Protein AF-A0A433KR87-F1 (afdb_monomer_lite)

Sequence (68 aa):
MLKASWETPQQLKADIGTASILKGGRVVFNIGGNKYRVILSIRYEQQIAWVRFVGTHAQYDKVDAETI

InterPro domains:
  IPR018669 Toxin-antitoxin system, mRNA interferase HigB [PF09907] (3-62)

Organism: NCBI:txid447567

Secondary structure (DSSP, 8-state):
------SSHHHHHHHSTTPEE-GGGEEEEEETTTTEEEEEEEETTTTEEEEEEEEEHHHHTTS-TTT-

pLDDT: mean 95.14, std 6.86, range [50.06, 98.44]

Foldseek 3Di:
DDDDQDLDPVSVCVVVVQWDADPQQWIWDQDDPNQKIWIWRADRVVRDIDTPDIDGPVVVVVDDSVPD

Structure (mmCIF, N/CA/C/O backbone):
data_AF-A0A433KR87-F1
#
_entry.id   AF-A0A433KR87-F1
#
loop_
_atom_site.group_PDB
_atom_site.id
_atom_site.type_symbol
_atom_site.label_atom_id
_atom_site.label_alt_id
_atom_site.label_comp_id
_atom_site.label_asym_id
_atom_site.label_entity_id
_atom_site.label_seq_id
_atom_site.pdbx_PDB_ins_code
_atom_site.Cartn_x
_atom_site.Cartn_y
_atom_site.Cartn_z
_atom_site.occupancy
_atom_site.B_iso_or_equiv
_atom_site.auth_seq_id
_atom_site.auth_comp_id
_atom_site.auth_asym_id
_atom_site.auth_atom_id
_atom_site.pdbx_PDB_model_num
ATOM 1 N N . MET A 1 1 ? 13.151 -9.479 13.820 1.00 50.06 1 MET A N 1
ATOM 2 C CA . MET A 1 1 ? 12.123 -9.198 12.796 1.00 50.06 1 MET A CA 1
ATOM 3 C C . MET A 1 1 ? 11.384 -7.954 13.255 1.00 50.06 1 MET A C 1
ATOM 5 O O . MET A 1 1 ? 10.851 -7.981 14.358 1.00 50.06 1 MET A O 1
ATOM 9 N N . LEU A 1 2 ? 11.448 -6.853 12.505 1.00 71.25 2 LEU A N 1
ATOM 10 C CA . LEU A 1 2 ? 10.665 -5.659 12.833 1.00 71.25 2 LEU A CA 1
ATOM 11 C C . LEU A 1 2 ? 9.187 -5.990 12.607 1.00 71.25 2 LEU A C 1
ATOM 13 O O . LEU A 1 2 ? 8.830 -6.525 11.559 1.00 71.25 2 LEU A O 1
ATOM 17 N N . LYS A 1 3 ? 8.360 -5.741 13.620 1.00 80.81 3 LYS A N 1
ATOM 18 C CA . LYS A 1 3 ? 6.904 -5.852 13.539 1.00 80.81 3 LYS A CA 1
ATOM 19 C C . LYS A 1 3 ? 6.351 -4.435 13.464 1.00 80.81 3 LYS A C 1
ATOM 21 O O . LYS A 1 3 ? 6.720 -3.612 14.295 1.00 80.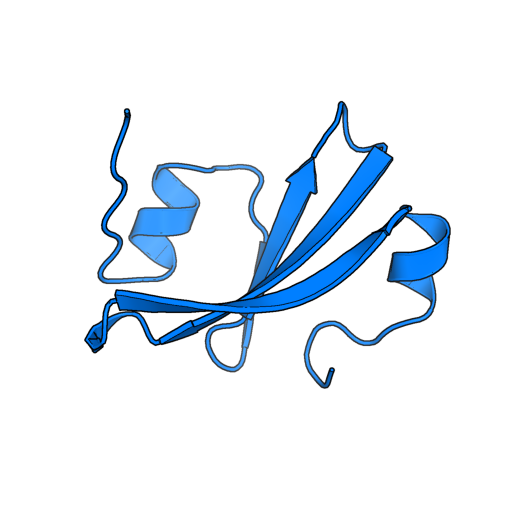81 3 LYS A O 1
ATOM 26 N N . ALA A 1 4 ? 5.490 -4.177 12.490 1.00 86.62 4 ALA A N 1
ATOM 27 C CA . ALA A 1 4 ? 4.707 -2.952 12.419 1.00 86.62 4 ALA A CA 1
ATOM 28 C C . ALA A 1 4 ? 3.264 -3.272 12.817 1.00 86.62 4 ALA A C 1
ATOM 30 O O . ALA A 1 4 ? 2.748 -4.336 12.474 1.00 86.62 4 ALA A O 1
ATOM 31 N N . SER A 1 5 ? 2.641 -2.358 13.550 1.00 92.50 5 SER A N 1
ATOM 32 C CA . SER A 1 5 ? 1.222 -2.384 13.892 1.00 92.50 5 SER A CA 1
ATOM 33 C C . SER A 1 5 ? 0.712 -0.978 13.646 1.00 92.50 5 SER A C 1
ATOM 35 O O . SER A 1 5 ? 1.162 -0.041 14.304 1.00 92.50 5 SER A O 1
ATOM 37 N N . TRP A 1 6 ? -0.171 -0.823 12.666 1.00 95.81 6 TRP A N 1
ATOM 38 C CA . TRP A 1 6 ? -0.783 0.464 12.353 1.00 95.81 6 TRP A CA 1
ATOM 39 C C . TRP A 1 6 ? -2.267 0.357 12.655 1.00 95.81 6 TRP A C 1
ATOM 41 O O . TRP A 1 6 ? -2.943 -0.507 12.105 1.00 95.81 6 TRP A O 1
ATOM 51 N N . GLU A 1 7 ? -2.784 1.225 13.510 1.00 96.31 7 GLU A N 1
ATOM 52 C CA . GLU A 1 7 ? -4.212 1.303 13.833 1.00 96.31 7 GLU A CA 1
ATOM 53 C C . GLU A 1 7 ? -4.969 2.169 12.826 1.00 96.31 7 GLU A C 1
ATOM 55 O O . GLU A 1 7 ? -6.182 2.043 12.671 1.00 96.31 7 GLU A O 1
ATOM 60 N N . THR A 1 8 ? -4.255 3.044 12.109 1.00 97.00 8 THR A N 1
ATOM 61 C CA . THR A 1 8 ? -4.846 3.942 11.118 1.00 97.00 8 THR A CA 1
ATOM 62 C C . THR A 1 8 ? -3.993 4.048 9.850 1.00 97.00 8 THR A C 1
ATOM 64 O O . THR A 1 8 ? -2.766 3.883 9.896 1.00 97.00 8 THR A O 1
ATOM 67 N N . PRO A 1 9 ? -4.601 4.390 8.698 1.00 97.25 9 PRO A N 1
ATOM 68 C CA . PRO A 1 9 ? -3.851 4.692 7.482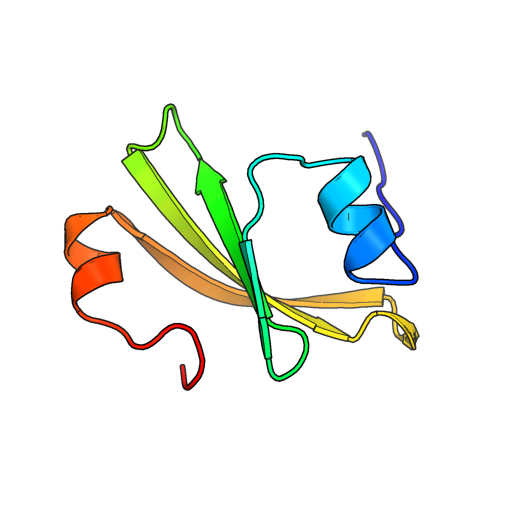 1.00 97.25 9 PRO A CA 1
ATOM 69 C C . PRO A 1 9 ? -2.835 5.829 7.655 1.00 97.25 9 PRO A C 1
ATOM 71 O O . PRO A 1 9 ? -1.791 5.830 7.007 1.00 97.25 9 PRO A O 1
ATOM 74 N N . GLN A 1 10 ? -3.121 6.791 8.537 1.00 97.56 10 GLN A N 1
ATOM 75 C CA . GLN A 1 10 ? -2.245 7.923 8.831 1.00 97.56 10 GLN A CA 1
ATOM 76 C C . GLN A 1 10 ? -0.970 7.475 9.548 1.00 97.56 10 GLN A C 1
ATOM 78 O O . GLN A 1 10 ? 0.106 7.949 9.196 1.00 97.56 10 GLN A O 1
ATOM 83 N N . GLN A 1 11 ? -1.068 6.537 10.498 1.00 97.44 11 GLN A N 1
ATOM 84 C CA . GLN A 1 11 ? 0.109 5.950 11.149 1.00 97.44 11 GLN A CA 1
ATOM 85 C C . GLN A 1 11 ? 0.986 5.206 10.137 1.00 97.44 11 GLN A C 1
ATOM 87 O O . GLN A 1 11 ? 2.197 5.410 10.110 1.00 97.44 11 GLN A O 1
ATOM 92 N N . LEU A 1 12 ? 0.371 4.416 9.249 1.00 97.12 12 LEU A N 1
ATOM 93 C CA . LEU A 1 12 ? 1.091 3.744 8.165 1.00 97.12 12 LEU A CA 1
ATOM 94 C C . LEU A 1 12 ? 1.810 4.752 7.269 1.00 97.12 12 LEU A C 1
ATOM 96 O O . LEU A 1 12 ? 2.987 4.581 6.972 1.00 97.12 12 LEU A O 1
ATOM 100 N N . LYS A 1 13 ? 1.125 5.820 6.851 1.00 97.12 13 LYS A N 1
ATOM 101 C CA . LYS A 1 13 ? 1.707 6.868 6.005 1.00 97.12 13 LYS A CA 1
ATOM 102 C C . LYS A 1 13 ? 2.830 7.637 6.706 1.00 97.12 13 LYS A C 1
ATOM 104 O O . LYS A 1 13 ? 3.762 8.063 6.031 1.00 97.12 13 LYS A O 1
ATOM 109 N N . ALA A 1 14 ? 2.742 7.827 8.021 1.00 97.25 14 ALA A N 1
ATOM 110 C CA . ALA A 1 14 ? 3.789 8.472 8.808 1.00 97.25 14 ALA A CA 1
ATOM 111 C C . ALA A 1 14 ? 5.064 7.61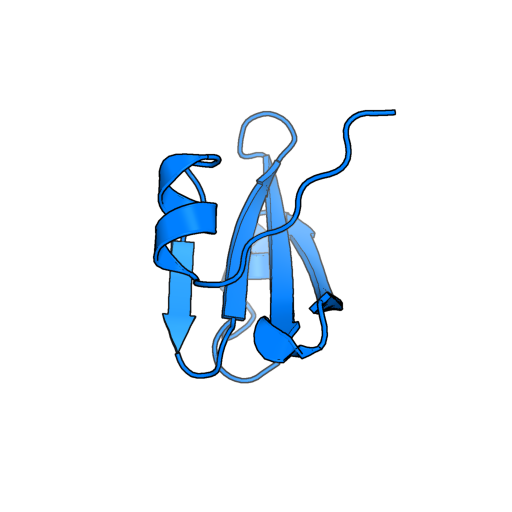5 8.874 1.00 97.25 14 ALA 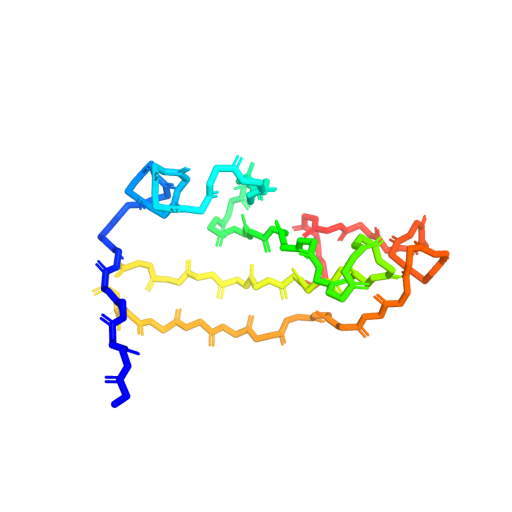A C 1
ATOM 113 O O . ALA A 1 14 ? 6.162 8.151 8.757 1.00 97.25 14 ALA A O 1
ATOM 114 N N . ASP A 1 15 ? 4.911 6.297 9.007 1.00 95.69 15 ASP A N 1
ATOM 115 C CA . ASP A 1 15 ? 6.020 5.337 9.045 1.00 95.69 15 ASP A CA 1
ATOM 116 C C . ASP A 1 15 ? 6.613 5.092 7.643 1.00 95.69 15 ASP A C 1
ATOM 118 O O . ASP A 1 15 ? 7.823 5.126 7.423 1.00 95.69 15 ASP A O 1
ATOM 122 N N . ILE A 1 16 ? 5.744 4.935 6.641 1.00 94.94 16 ILE A N 1
ATOM 123 C CA . ILE A 1 16 ? 6.106 4.704 5.241 1.00 94.94 16 ILE A CA 1
ATOM 124 C C . ILE A 1 16 ? 5.608 5.879 4.397 1.00 94.94 16 ILE A C 1
ATOM 126 O O . ILE A 1 16 ? 4.589 5.810 3.704 1.00 94.94 16 ILE A O 1
ATOM 130 N N . GLY A 1 17 ? 6.381 6.967 4.406 1.00 96.00 17 GLY A N 1
ATOM 131 C CA . GLY A 1 17 ? 6.052 8.218 3.708 1.00 96.00 17 GLY A CA 1
ATOM 132 C C . GLY A 1 17 ? 5.794 8.073 2.203 1.00 96.00 17 GLY A C 1
ATOM 133 O O . GLY A 1 17 ? 5.076 8.883 1.616 1.00 96.00 17 GLY A O 1
ATOM 134 N N . THR A 1 18 ? 6.312 7.023 1.563 1.00 96.00 18 THR A N 1
ATOM 135 C CA . THR A 1 18 ? 6.106 6.742 0.132 1.00 96.00 18 THR A CA 1
ATOM 136 C C . THR A 1 18 ? 4.840 5.939 -0.171 1.00 96.00 18 THR A C 1
ATOM 138 O O . THR A 1 18 ? 4.496 5.801 -1.343 1.00 96.00 18 THR A O 1
ATOM 141 N N . ALA A 1 19 ? 4.131 5.430 0.842 1.00 97.38 19 ALA A N 1
ATOM 142 C CA . ALA A 1 19 ? 2.901 4.669 0.651 1.00 97.38 19 ALA A CA 1
ATOM 143 C C . ALA A 1 19 ? 1.760 5.574 0.170 1.00 97.38 19 ALA A C 1
ATOM 145 O O . ALA A 1 19 ? 1.569 6.667 0.700 1.00 97.38 19 ALA A O 1
ATOM 146 N N . SER A 1 20 ? 0.965 5.136 -0.799 1.00 97.69 20 SER A N 1
ATOM 147 C CA . SER A 1 20 ? -0.238 5.866 -1.216 1.00 97.69 20 SER A CA 1
ATOM 148 C C . SER A 1 20 ? -1.458 5.247 -0.552 1.00 97.69 20 SER A C 1
ATOM 150 O O . SER A 1 20 ? -1.756 4.078 -0.790 1.00 97.69 20 SER A O 1
ATOM 152 N N . ILE A 1 21 ? -2.152 6.023 0.281 1.00 97.81 21 ILE A N 1
ATOM 153 C CA . ILE A 1 21 ? -3.406 5.605 0.916 1.00 97.81 21 ILE A CA 1
ATOM 154 C C . ILE A 1 21 ? -4.555 5.862 -0.056 1.00 97.81 21 ILE A C 1
ATOM 156 O O . ILE A 1 21 ? -4.695 6.972 -0.567 1.00 97.81 21 ILE A O 1
ATOM 160 N N . LEU A 1 22 ? -5.372 4.842 -0.287 1.00 97.25 22 LEU A N 1
ATOM 161 C CA . LEU A 1 22 ? -6.552 4.882 -1.144 1.00 97.25 22 LEU A CA 1
ATOM 162 C C . LEU A 1 22 ? -7.822 4.623 -0.320 1.00 97.25 22 LEU A C 1
ATOM 164 O O . LEU A 1 22 ? -7.776 4.313 0.876 1.00 97.25 22 LEU A O 1
ATOM 168 N N . LYS A 1 23 ? -8.984 4.735 -0.967 1.00 94.56 23 LYS A N 1
ATOM 169 C CA . LYS A 1 23 ? -10.276 4.418 -0.345 1.00 94.56 23 LYS A CA 1
ATOM 170 C C . LYS A 1 23 ? -10.379 2.932 0.021 1.00 94.56 23 LYS A C 1
ATOM 172 O O . LYS A 1 23 ? -9.652 2.083 -0.492 1.00 94.56 23 LYS A O 1
ATOM 177 N N . GLY A 1 24 ? -11.301 2.609 0.930 1.00 93.00 24 GLY A N 1
ATOM 178 C CA . GLY A 1 24 ? -11.605 1.220 1.298 1.00 93.00 24 GLY A CA 1
ATOM 179 C C . GLY A 1 24 ? -10.468 0.483 2.019 1.00 93.00 24 GLY A C 1
ATOM 180 O O . GLY A 1 24 ? -10.391 -0.741 1.938 1.00 93.00 24 GLY A O 1
ATOM 181 N N . GLY A 1 25 ? -9.567 1.213 2.689 1.00 95.06 25 GLY A N 1
ATOM 182 C CA . GLY A 1 25 ? -8.431 0.626 3.411 1.00 95.06 25 GLY A CA 1
ATOM 183 C C . GLY A 1 25 ? -7.335 0.081 2.494 1.00 95.06 25 GLY A C 1
ATOM 184 O O . GLY A 1 25 ? -6.568 -0.791 2.898 1.00 95.06 25 GLY A O 1
ATOM 185 N N . ARG A 1 26 ? -7.271 0.542 1.242 1.00 97.69 26 ARG A N 1
ATOM 186 C CA . ARG A 1 26 ? -6.257 0.109 0.279 1.00 97.69 26 ARG A CA 1
ATOM 187 C C . ARG A 1 26 ? -5.004 0.965 0.364 1.00 97.69 26 ARG A C 1
ATOM 189 O O . ARG A 1 26 ? -5.075 2.169 0.602 1.00 97.69 26 ARG A O 1
ATOM 196 N N . VAL A 1 27 ? -3.856 0.338 0.140 1.00 98.19 27 VAL A N 1
ATOM 197 C CA . VAL A 1 27 ? -2.549 0.996 0.192 1.00 98.19 27 VAL A CA 1
ATOM 198 C C . VAL A 1 27 ? -1.660 0.487 -0.929 1.00 98.19 27 VAL A C 1
ATOM 200 O O . VAL A 1 27 ? -1.565 -0.719 -1.149 1.00 98.19 27 VAL A O 1
ATOM 203 N N . VAL A 1 28 ? -0.986 1.409 -1.612 1.00 98.25 28 VAL A N 1
ATOM 204 C CA . VAL A 1 28 ? 0.007 1.105 -2.646 1.00 98.25 28 VAL A CA 1
ATOM 205 C C . VAL A 1 28 ? 1.406 1.372 -2.106 1.00 98.25 28 VAL A C 1
ATOM 207 O O . VAL A 1 28 ? 1.697 2.478 -1.651 1.00 98.25 28 VAL A O 1
ATOM 210 N N . PHE A 1 29 ? 2.288 0.381 -2.207 1.00 98.06 29 PHE A N 1
ATOM 211 C CA . PHE A 1 29 ? 3.706 0.513 -1.879 1.00 98.06 29 PHE A CA 1
ATOM 212 C C . PHE A 1 29 ? 4.576 0.489 -3.130 1.00 98.06 29 PHE A C 1
ATOM 214 O O . PHE A 1 29 ? 4.393 -0.355 -4.008 1.00 98.06 29 PHE A O 1
ATOM 221 N N . ASN A 1 30 ? 5.580 1.364 -3.160 1.00 96.88 30 ASN A N 1
ATOM 222 C CA . ASN A 1 30 ? 6.626 1.369 -4.178 1.00 96.88 30 ASN A CA 1
ATOM 223 C C . ASN A 1 30 ? 7.820 0.563 -3.657 1.00 96.88 30 ASN A C 1
ATOM 225 O O . ASN A 1 30 ? 8.428 0.958 -2.663 1.00 96.88 30 ASN A O 1
ATOM 229 N N . ILE A 1 31 ? 8.184 -0.541 -4.317 1.00 94.94 31 ILE A N 1
ATOM 230 C CA . ILE A 1 31 ? 9.276 -1.418 -3.852 1.00 94.94 31 ILE A CA 1
ATOM 231 C C . ILE A 1 31 ? 10.338 -1.654 -4.931 1.00 94.94 31 ILE A C 1
ATOM 233 O O . ILE A 1 31 ? 10.097 -1.475 -6.128 1.00 94.94 31 ILE A O 1
ATOM 237 N N . GLY A 1 32 ? 11.539 -2.047 -4.493 1.00 94.69 32 GLY A N 1
ATOM 238 C CA . GLY A 1 32 ? 12.654 -2.381 -5.383 1.00 94.69 32 GLY A CA 1
ATOM 239 C C . GLY A 1 32 ? 13.179 -1.191 -6.192 1.00 94.69 32 GLY A C 1
ATOM 240 O O . GLY A 1 32 ? 13.426 -1.333 -7.386 1.00 94.69 32 GLY A O 1
ATOM 241 N N . GLY A 1 33 ? 13.300 -0.008 -5.577 1.00 94.00 33 GLY A N 1
ATOM 242 C CA . GLY A 1 33 ? 13.723 1.210 -6.279 1.00 94.00 33 GLY A CA 1
ATOM 243 C C . GLY A 1 33 ? 12.666 1.710 -7.265 1.00 94.00 33 GLY A C 1
ATOM 244 O O . GLY A 1 33 ? 12.985 2.040 -8.400 1.00 94.00 33 GLY A O 1
ATOM 245 N N . ASN A 1 34 ? 11.398 1.712 -6.837 1.00 95.00 34 ASN A N 1
ATOM 246 C CA . ASN A 1 34 ? 10.233 2.143 -7.618 1.00 95.00 34 ASN A CA 1
ATOM 247 C C . ASN A 1 34 ? 9.859 1.246 -8.821 1.00 95.00 34 ASN A C 1
ATOM 249 O O . ASN A 1 34 ? 8.947 1.594 -9.567 1.00 95.00 34 ASN A O 1
ATOM 253 N N . LYS A 1 35 ? 10.506 0.084 -8.992 1.00 97.06 35 LYS A N 1
ATOM 254 C CA . LYS A 1 35 ? 10.271 -0.844 -10.117 1.00 97.06 35 LYS A CA 1
ATOM 255 C C . LYS A 1 35 ? 8.930 -1.577 -10.039 1.00 97.06 35 LYS A C 1
ATOM 257 O O . LYS A 1 35 ? 8.369 -1.937 -11.074 1.00 97.06 35 LYS A O 1
ATOM 262 N N . TYR A 1 36 ? 8.424 -1.787 -8.826 1.00 97.81 36 TYR A N 1
ATOM 263 C CA . TYR A 1 36 ? 7.206 -2.552 -8.579 1.00 97.81 36 TYR A CA 1
ATOM 264 C C . TYR A 1 36 ? 6.203 -1.781 -7.721 1.00 97.81 36 TYR A C 1
ATOM 266 O O . TYR A 1 36 ? 6.548 -0.820 -7.019 1.00 97.81 36 TYR A O 1
ATOM 274 N N . ARG A 1 37 ? 4.955 -2.245 -7.774 1.00 98.00 37 ARG A N 1
ATOM 275 C CA . ARG A 1 37 ? 3.844 -1.829 -6.925 1.00 98.00 37 ARG A CA 1
ATOM 276 C C . ARG A 1 37 ? 3.274 -3.040 -6.211 1.00 98.00 37 ARG A C 1
ATOM 278 O O . ARG A 1 37 ? 3.095 -4.096 -6.818 1.00 98.00 37 ARG A O 1
ATOM 285 N N . VAL A 1 38 ? 2.973 -2.861 -4.933 1.00 98.38 38 VAL A N 1
ATOM 286 C CA . VAL A 1 38 ? 2.195 -3.819 -4.148 1.00 98.38 38 VAL A CA 1
ATOM 287 C C . VAL A 1 38 ? 0.936 -3.118 -3.681 1.00 98.38 38 VAL A C 1
ATOM 289 O O . VAL A 1 38 ? 1.037 -2.076 -3.037 1.00 98.38 38 VAL A O 1
ATOM 292 N N . ILE A 1 39 ? -0.227 -3.683 -4.004 1.00 98.44 39 ILE A N 1
ATOM 293 C CA . ILE A 1 39 ? -1.509 -3.209 -3.477 1.00 98.44 39 ILE A CA 1
ATOM 294 C C . ILE A 1 39 ? -1.900 -4.127 -2.329 1.00 98.44 39 ILE A C 1
ATOM 296 O O . ILE A 1 39 ? -2.063 -5.336 -2.521 1.00 98.44 39 ILE A O 1
ATOM 300 N N . LEU A 1 40 ? -2.073 -3.546 -1.146 1.00 98.06 40 LEU A N 1
ATOM 301 C CA . LEU A 1 40 ? -2.679 -4.213 -0.004 1.00 98.06 40 LEU A CA 1
ATOM 302 C C . LEU A 1 40 ? -4.088 -3.676 0.221 1.00 98.06 40 LEU A C 1
ATOM 304 O O . LEU A 1 40 ? -4.332 -2.482 0.073 1.00 98.06 40 LEU A O 1
ATOM 308 N N . SER A 1 41 ? -4.996 -4.549 0.638 1.00 97.88 41 SER A N 1
ATOM 309 C CA . SER A 1 41 ? -6.211 -4.158 1.353 1.00 97.88 41 SER A CA 1
ATOM 310 C C . SER A 1 41 ? -5.974 -4.454 2.827 1.00 97.88 41 SER A C 1
ATOM 312 O O . SER A 1 41 ? -5.647 -5.588 3.171 1.00 97.88 41 SER A O 1
ATOM 314 N N . ILE A 1 42 ? -6.075 -3.441 3.682 1.00 97.31 42 ILE A N 1
ATOM 315 C CA . ILE A 1 42 ? -5.779 -3.538 5.109 1.00 97.31 42 ILE A CA 1
ATOM 316 C C . ILE A 1 42 ? -7.056 -3.276 5.896 1.00 97.31 42 ILE A C 1
ATOM 318 O O . ILE A 1 42 ? -7.723 -2.254 5.735 1.00 97.31 42 ILE A O 1
ATOM 322 N N . ARG A 1 43 ? -7.370 -4.209 6.789 1.00 97.00 43 ARG A N 1
ATOM 323 C CA . ARG A 1 43 ? -8.344 -4.019 7.856 1.00 97.00 43 ARG A CA 1
ATOM 324 C C . ARG A 1 43 ? -7.585 -3.694 9.136 1.00 97.00 43 ARG A C 1
ATOM 326 O O . ARG A 1 43 ? -7.095 -4.597 9.810 1.00 97.00 43 ARG A O 1
ATOM 333 N N . TYR A 1 44 ? -7.448 -2.397 9.410 1.00 95.81 44 TYR A N 1
ATOM 334 C CA . TYR A 1 44 ? -6.592 -1.885 10.481 1.00 95.81 44 TYR A CA 1
ATOM 335 C C . TYR A 1 44 ? -7.041 -2.370 11.865 1.00 95.81 44 TYR A C 1
ATOM 337 O O . TYR A 1 44 ? -6.222 -2.878 12.611 1.00 95.81 44 TYR A O 1
ATOM 345 N N . GLU A 1 45 ? -8.331 -2.345 12.194 1.00 95.56 45 GLU A N 1
ATOM 346 C CA . GLU A 1 45 ? -8.810 -2.833 13.503 1.00 95.56 45 GLU A CA 1
ATOM 347 C C . GLU A 1 45 ? -8.450 -4.304 13.758 1.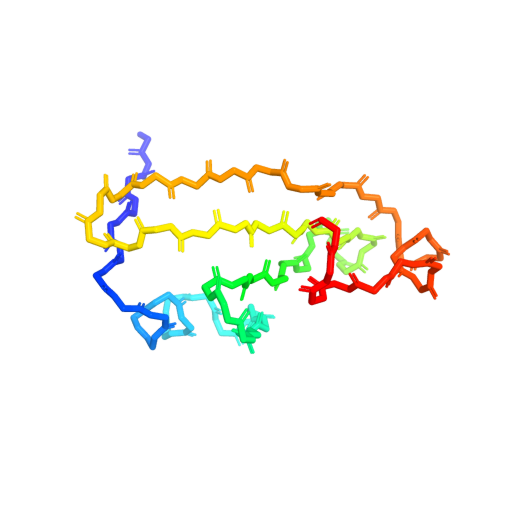00 95.56 45 GLU A C 1
ATOM 349 O O . GLU A 1 45 ? -8.042 -4.674 14.854 1.00 95.56 45 GLU A O 1
ATOM 354 N N . GLN A 1 46 ? -8.562 -5.150 12.731 1.00 96.12 46 GLN A N 1
ATOM 355 C CA . GLN A 1 46 ? -8.259 -6.578 12.824 1.00 96.12 46 GLN A CA 1
ATOM 356 C C . GLN A 1 46 ? -6.765 -6.890 12.638 1.00 96.12 46 GLN A C 1
ATOM 358 O O . GLN A 1 46 ? -6.372 -8.040 12.809 1.00 96.12 46 GLN A O 1
ATOM 363 N N . GLN A 1 47 ? -5.942 -5.900 12.269 1.00 95.31 47 GLN A N 1
ATOM 364 C CA . GLN A 1 47 ? -4.525 -6.068 11.919 1.00 95.31 47 GLN A CA 1
ATOM 365 C C . GLN A 1 47 ? -4.289 -7.143 10.836 1.00 95.31 47 GLN A C 1
ATOM 367 O O . GLN A 1 47 ? -3.316 -7.896 10.883 1.00 95.31 47 GLN A O 1
ATOM 372 N N . ILE A 1 48 ? -5.176 -7.219 9.833 1.00 95.50 48 ILE A N 1
ATOM 373 C CA . ILE A 1 48 ? -5.044 -8.150 8.699 1.00 95.50 48 ILE A CA 1
ATOM 374 C C . ILE A 1 48 ? -4.826 -7.366 7.407 1.00 95.50 48 ILE A C 1
ATOM 376 O O . ILE A 1 48 ? -5.565 -6.428 7.100 1.00 95.50 48 ILE A O 1
ATOM 380 N N . ALA A 1 49 ? -3.838 -7.794 6.622 1.00 96.31 49 ALA A N 1
ATOM 381 C CA . ALA A 1 49 ? -3.573 -7.280 5.287 1.00 96.31 49 ALA A CA 1
ATOM 382 C C . ALA A 1 49 ? -3.665 -8.402 4.248 1.00 96.31 49 ALA A C 1
ATOM 384 O O . ALA A 1 49 ? -3.087 -9.474 4.417 1.00 96.31 49 ALA A O 1
ATOM 385 N N . TRP A 1 50 ? -4.353 -8.128 3.143 1.00 97.75 50 TRP A N 1
ATOM 386 C CA . TRP A 1 50 ? -4.418 -9.007 1.980 1.00 97.75 50 TRP A CA 1
ATOM 387 C C . TRP A 1 50 ? -3.648 -8.388 0.829 1.00 97.75 50 TRP A C 1
ATOM 389 O O . TRP A 1 50 ? -3.907 -7.244 0.450 1.00 97.75 50 TRP A O 1
ATOM 399 N N . VAL A 1 51 ? -2.747 -9.165 0.233 1.00 97.69 51 VAL A N 1
ATOM 400 C CA . VAL A 1 51 ? -2.094 -8.787 -1.019 1.00 97.69 51 VAL A CA 1
ATOM 401 C C . VAL A 1 51 ? -3.108 -8.929 -2.146 1.00 97.69 51 VAL A C 1
ATOM 403 O O . VAL A 1 51 ? -3.593 -10.025 -2.411 1.00 97.69 51 VAL A O 1
ATOM 406 N N . ARG A 1 52 ? -3.441 -7.815 -2.795 1.00 98.06 52 ARG A N 1
ATOM 407 C CA . ARG A 1 52 ? -4.332 -7.787 -3.963 1.00 98.06 52 ARG A CA 1
ATOM 408 C C . ARG A 1 52 ? -3.569 -7.825 -5.274 1.00 98.06 52 ARG A C 1
ATOM 410 O O . ARG A 1 52 ? -4.062 -8.352 -6.263 1.00 98.06 52 ARG A O 1
ATOM 417 N N . PHE A 1 53 ? -2.356 -7.281 -5.274 1.00 98.31 53 PHE A N 1
ATOM 418 C CA . PHE A 1 53 ? -1.527 -7.190 -6.465 1.00 98.31 53 PHE A CA 1
ATOM 419 C C . PHE A 1 53 ? -0.053 -7.078 -6.107 1.00 98.31 53 PHE A C 1
ATOM 421 O O . PHE A 1 53 ? 0.308 -6.386 -5.154 1.00 98.31 53 PHE A O 1
ATOM 428 N N . VAL A 1 54 ? 0.784 -7.698 -6.937 1.00 98.25 54 VAL A N 1
ATOM 429 C CA . VAL A 1 54 ? 2.228 -7.470 -7.003 1.00 98.25 54 VAL A CA 1
ATOM 430 C C . VAL A 1 54 ? 2.615 -7.456 -8.475 1.00 98.25 54 VAL A C 1
ATOM 432 O O . VAL A 1 54 ? 2.329 -8.411 -9.195 1.00 98.25 54 VAL A O 1
ATOM 435 N N . GLY A 1 55 ? 3.279 -6.399 -8.929 1.00 98.19 55 GLY A N 1
ATOM 436 C CA . GLY A 1 55 ? 3.701 -6.314 -10.324 1.00 98.19 55 GLY A CA 1
ATOM 437 C C . GLY A 1 55 ? 4.544 -5.088 -10.623 1.00 98.19 55 GLY A C 1
ATOM 438 O O . GLY A 1 55 ? 4.774 -4.240 -9.760 1.00 98.19 55 GLY A O 1
ATOM 439 N N . THR A 1 56 ? 5.063 -5.022 -11.845 1.00 98.44 56 THR A N 1
ATOM 440 C CA . THR A 1 56 ? 5.841 -3.877 -12.332 1.00 98.44 56 THR A CA 1
ATOM 441 C C . THR A 1 56 ? 4.968 -2.630 -12.443 1.00 98.44 56 THR A C 1
ATOM 443 O O . THR A 1 56 ? 3.741 -2.719 -12.437 1.00 98.44 56 THR A O 1
ATOM 446 N N . HIS A 1 57 ? 5.594 -1.465 -12.618 1.00 95.69 57 HIS A N 1
ATOM 447 C CA . HIS A 1 57 ? 4.859 -0.235 -12.933 1.00 95.69 57 HIS A CA 1
ATOM 448 C C . HIS A 1 57 ? 3.921 -0.411 -14.139 1.00 95.69 57 HIS A C 1
ATOM 450 O O . HIS A 1 57 ? 2.738 -0.116 -14.049 1.00 95.69 57 HIS A O 1
ATOM 456 N N . ALA A 1 58 ? 4.413 -1.004 -15.231 1.00 97.56 58 ALA A N 1
ATOM 457 C CA . ALA A 1 58 ? 3.622 -1.205 -16.444 1.00 97.56 58 ALA A CA 1
ATOM 458 C C . ALA A 1 58 ? 2.455 -2.198 -16.270 1.00 97.56 58 ALA A C 1
ATOM 460 O O . ALA A 1 58 ? 1.489 -2.156 -17.028 1.00 97.56 58 ALA A O 1
ATOM 461 N N . GLN A 1 59 ? 2.547 -3.131 -15.316 1.00 98.38 59 GLN A N 1
ATOM 462 C CA . GLN A 1 59 ? 1.424 -4.002 -14.950 1.00 98.38 59 GLN A CA 1
ATOM 463 C C . GLN A 1 59 ? 0.438 -3.273 -14.037 1.00 98.38 59 GLN A C 1
ATOM 465 O O . GLN A 1 59 ? -0.767 -3.446 -14.190 1.00 98.38 59 GLN A O 1
ATOM 470 N N . TYR A 1 60 ? 0.949 -2.453 -13.118 1.00 97.44 60 TYR A N 1
ATOM 471 C CA . TYR A 1 60 ? 0.136 -1.628 -12.235 1.00 97.44 60 TYR A CA 1
ATOM 472 C C . TYR A 1 60 ? -0.717 -0.624 -13.018 1.00 97.44 60 TYR A C 1
ATOM 474 O O . TYR A 1 60 ? -1.895 -0.481 -12.725 1.00 97.44 60 TYR A O 1
ATOM 482 N N . ASP A 1 61 ? -0.173 -0.019 -14.076 1.00 96.88 61 ASP A N 1
ATOM 483 C CA . ASP A 1 61 ? -0.904 0.930 -14.931 1.00 96.88 61 ASP A CA 1
ATOM 484 C C . ASP A 1 61 ? -2.128 0.309 -15.635 1.00 96.88 61 ASP A C 1
ATOM 486 O O . ASP A 1 61 ? -2.964 1.021 -16.187 1.00 96.88 61 ASP A O 1
ATOM 490 N N . LYS A 1 62 ? -2.240 -1.026 -15.636 1.00 98.06 62 LYS A N 1
ATOM 491 C CA . LYS A 1 62 ? -3.341 -1.777 -16.256 1.00 98.06 62 LYS A CA 1
ATOM 492 C C . LYS A 1 62 ? -4.414 -2.213 -15.262 1.00 98.06 62 LYS A C 1
ATOM 494 O O . LYS A 1 62 ? -5.378 -2.852 -15.680 1.00 98.06 62 LYS A O 1
ATOM 499 N N . VAL A 1 63 ? -4.246 -1.931 -13.972 1.00 97.31 63 VAL A N 1
ATOM 500 C CA . VAL A 1 63 ? -5.216 -2.291 -12.934 1.00 97.31 63 VAL A CA 1
ATOM 501 C C . VAL A 1 63 ? -5.714 -1.048 -12.214 1.00 97.31 63 VAL A C 1
ATOM 503 O O . VAL A 1 63 ? -4.971 -0.098 -11.988 1.00 97.31 63 VAL A O 1
ATOM 506 N N . ASP A 1 64 ? -6.979 -1.071 -11.810 1.00 96.69 64 ASP A N 1
ATOM 507 C CA . ASP A 1 64 ? -7.520 -0.055 -10.918 1.00 96.69 64 ASP A CA 1
ATOM 508 C C . ASP A 1 64 ? -7.300 -0.484 -9.464 1.00 96.69 64 ASP A C 1
ATOM 510 O O . ASP A 1 64 ? -7.915 -1.423 -8.949 1.00 96.69 64 ASP A O 1
ATOM 514 N N . ALA A 1 65 ? -6.389 0.222 -8.796 1.00 95.69 65 ALA A N 1
ATOM 515 C CA . ALA A 1 65 ? -5.994 -0.077 -7.433 1.00 95.69 65 ALA A CA 1
ATOM 516 C C . ALA A 1 65 ? -7.147 0.032 -6.424 1.00 95.69 65 ALA A C 1
ATOM 518 O O . ALA A 1 65 ? -7.037 -0.586 -5.364 1.00 95.69 65 ALA A O 1
ATOM 519 N N . GLU A 1 66 ? -8.234 0.758 -6.722 1.00 95.12 66 GLU A N 1
ATOM 520 C CA . GLU A 1 66 ? -9.402 0.876 -5.838 1.00 95.12 66 GLU A CA 1
ATOM 521 C C . GLU A 1 66 ? -10.360 -0.324 -5.936 1.00 95.12 66 GLU A C 1
ATOM 523 O O . GLU A 1 66 ? -11.122 -0.572 -4.995 1.00 95.12 66 GLU A O 1
ATOM 528 N N . THR A 1 67 ? -10.296 -1.120 -7.009 1.00 93.75 67 THR A N 1
ATOM 529 C CA . THR A 1 67 ? -11.316 -2.144 -7.301 1.00 93.75 67 THR A CA 1
ATOM 530 C C . THR A 1 67 ? -10.819 -3.595 -7.271 1.00 93.75 67 THR A C 1
ATOM 532 O O . THR A 1 67 ? -11.634 -4.475 -6.997 1.00 93.75 67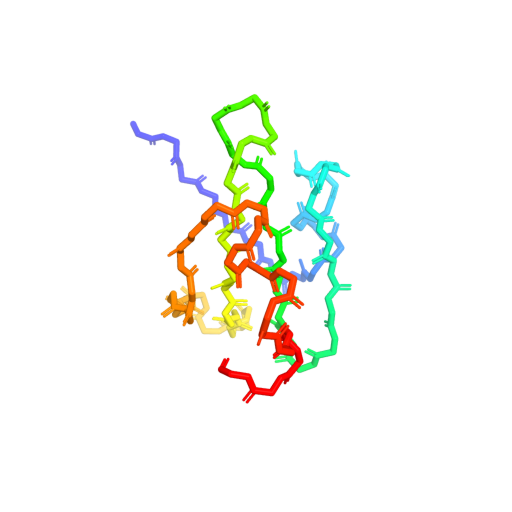 THR A O 1
ATOM 535 N N . ILE A 1 68 ? -9.514 -3.875 -7.431 1.00 88.81 68 ILE A N 1
ATOM 536 C CA . ILE A 1 68 ? -8.972 -5.262 -7.513 1.00 88.81 68 ILE A CA 1
ATOM 537 C C . ILE A 1 68 ? -8.673 -5.970 -6.184 1.00 88.81 68 ILE A C 1
ATOM 539 O O . ILE A 1 68 ? -8.065 -5.355 -5.288 1.00 88.81 68 ILE A O 1
#

Radius of gyration: 11.79 Å; chains: 1; bounding box: 25×18×30 Å